Protein AF-A0AAN9AE84-F1 (afdb_monomer_lite)

Structure (mmCIF, N/CA/C/O backbone):
data_AF-A0AAN9AE84-F1
#
_entry.id   AF-A0AAN9AE84-F1
#
loop_
_atom_site.group_PDB
_atom_site.id
_atom_site.type_symbol
_atom_site.label_atom_id
_atom_site.label_alt_id
_atom_site.label_comp_id
_atom_site.label_asym_id
_atom_site.label_entity_id
_atom_site.label_seq_id
_atom_site.pdbx_PDB_ins_code
_atom_site.Cartn_x
_atom_site.Cartn_y
_atom_site.Cartn_z
_atom_site.occupancy
_atom_site.B_iso_or_equiv
_atom_site.auth_seq_id
_atom_site.auth_comp_id
_atom_site.auth_asym_id
_atom_site.auth_atom_id
_atom_site.pdbx_PDB_model_num
ATOM 1 N N . MET A 1 1 ? -13.578 0.340 23.167 1.00 60.53 1 MET A N 1
ATOM 2 C CA . MET A 1 1 ? -12.339 1.106 22.910 1.00 60.53 1 MET A CA 1
ATOM 3 C C . MET A 1 1 ? -11.258 0.588 23.834 1.00 60.53 1 MET A C 1
ATOM 5 O O . MET A 1 1 ? -10.239 0.144 23.333 1.00 60.53 1 MET A O 1
ATOM 9 N N . ASP A 1 2 ? -11.568 0.493 25.125 1.00 67.19 2 ASP A N 1
ATOM 10 C CA . ASP A 1 2 ? -10.685 0.010 26.196 1.00 67.19 2 ASP A CA 1
ATOM 11 C C . ASP A 1 2 ? -10.067 -1.371 25.907 1.00 67.19 2 ASP A C 1
ATOM 13 O O . ASP A 1 2 ? -8.897 -1.599 26.174 1.00 67.19 2 ASP A O 1
ATOM 17 N N . LEU A 1 3 ? -10.798 -2.269 25.232 1.00 70.25 3 LEU A N 1
ATOM 18 C CA . LEU A 1 3 ? -10.286 -3.600 24.873 1.00 70.25 3 LEU A CA 1
ATOM 19 C C . LEU A 1 3 ? -9.072 -3.580 23.916 1.00 70.25 3 LEU A C 1
ATOM 21 O O . LEU A 1 3 ? -8.266 -4.502 23.953 1.00 70.25 3 LEU A O 1
ATOM 25 N N . ILE A 1 4 ? -8.927 -2.558 23.057 1.00 71.69 4 ILE A N 1
ATOM 26 C CA . ILE A 1 4 ? -7.744 -2.434 22.181 1.00 71.69 4 ILE A CA 1
ATOM 27 C C . ILE A 1 4 ? -6.565 -1.805 22.921 1.00 71.69 4 ILE A C 1
ATOM 29 O O . ILE A 1 4 ? -5.419 -2.140 22.624 1.00 71.69 4 ILE A O 1
ATOM 33 N 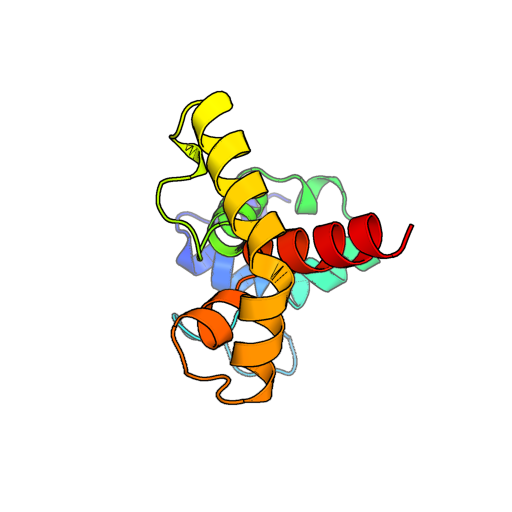N . GLU A 1 5 ? -6.820 -0.929 23.891 1.00 71.88 5 GLU A N 1
ATOM 34 C CA . GLU A 1 5 ? -5.755 -0.346 24.716 1.00 71.88 5 GLU A CA 1
ATOM 35 C C . GLU A 1 5 ? -5.044 -1.414 25.557 1.00 71.88 5 GLU A C 1
ATOM 37 O O . GLU A 1 5 ? -3.843 -1.311 25.790 1.00 71.88 5 GLU A O 1
ATOM 42 N N . GLU A 1 6 ? -5.754 -2.489 25.908 1.00 76.50 6 GLU A N 1
ATOM 43 C CA . GLU A 1 6 ? -5.193 -3.647 26.610 1.00 76.50 6 GLU A CA 1
ATOM 44 C C . GLU A 1 6 ? -4.353 -4.581 25.719 1.00 76.50 6 GLU A C 1
ATOM 46 O O . GLU A 1 6 ? -3.706 -5.494 26.234 1.00 76.50 6 GLU A O 1
ATOM 51 N N . THR A 1 7 ? -4.310 -4.369 24.395 1.00 78.94 7 THR A N 1
ATOM 52 C C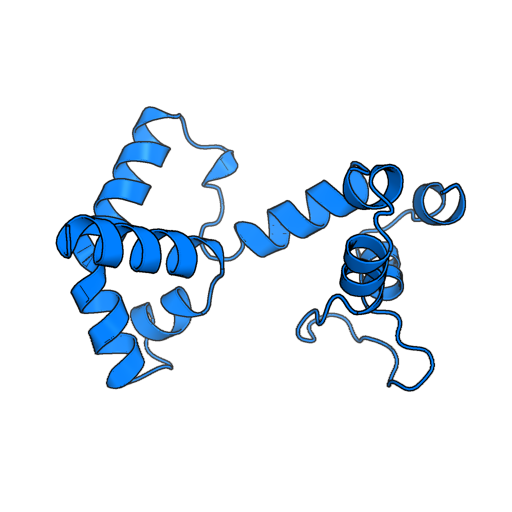A . THR A 1 7 ? -3.423 -5.158 23.522 1.00 78.94 7 THR A CA 1
ATOM 53 C C . THR A 1 7 ? -1.972 -4.730 23.732 1.00 78.94 7 THR A C 1
ATOM 55 O O . THR A 1 7 ? -1.586 -3.589 23.479 1.00 78.94 7 THR A O 1
ATOM 58 N N . ARG A 1 8 ? -1.136 -5.657 24.207 1.00 79.56 8 ARG A N 1
ATOM 59 C CA . ARG A 1 8 ? 0.277 -5.396 24.527 1.00 79.56 8 ARG A CA 1
ATOM 60 C C . ARG A 1 8 ? 1.211 -5.768 23.388 1.00 79.56 8 ARG A C 1
ATOM 62 O O . ARG A 1 8 ? 2.377 -5.372 23.394 1.00 79.56 8 ARG A O 1
ATOM 69 N N . THR A 1 9 ? 0.726 -6.534 22.412 1.00 81.12 9 THR A N 1
ATOM 70 C CA . THR A 1 9 ? 1.537 -6.999 21.285 1.00 81.12 9 THR A CA 1
ATOM 71 C C . THR A 1 9 ? 0.848 -6.795 19.938 1.00 81.12 9 THR A C 1
ATOM 73 O O . THR A 1 9 ? -0.373 -6.859 19.817 1.00 81.12 9 THR A O 1
ATOM 76 N N . SER A 1 10 ? 1.656 -6.615 18.885 1.00 77.94 10 SER A N 1
ATOM 77 C CA . SER A 1 10 ? 1.150 -6.543 17.503 1.00 77.94 10 SER A CA 1
ATOM 78 C C . SER A 1 10 ? 0.404 -7.821 17.101 1.00 77.94 10 SER A C 1
ATOM 80 O O . SER A 1 10 ? -0.529 -7.757 16.318 1.00 77.94 10 SER A O 1
ATOM 82 N N . MET A 1 11 ? 0.773 -8.970 17.679 1.00 79.06 11 MET A N 1
ATOM 83 C CA . MET A 1 11 ? 0.104 -10.250 17.435 1.00 79.06 11 MET A CA 1
ATOM 84 C C . MET A 1 11 ? -1.318 -10.278 18.005 1.00 79.06 11 MET A C 1
ATOM 86 O O . MET A 1 11 ? -2.240 -10.692 17.311 1.00 79.06 11 MET A O 1
ATOM 90 N N . GLU A 1 12 ? -1.514 -9.832 19.247 1.00 82.00 12 GLU A N 1
ATOM 91 C CA . GLU A 1 12 ? -2.855 -9.734 19.844 1.00 82.00 12 GLU A CA 1
ATOM 92 C C . GLU A 1 12 ? -3.743 -8.801 19.024 1.00 82.00 12 GLU A C 1
ATOM 94 O O . GLU A 1 12 ? -4.892 -9.125 18.730 1.00 82.00 12 GLU A O 1
ATOM 99 N N . LEU A 1 13 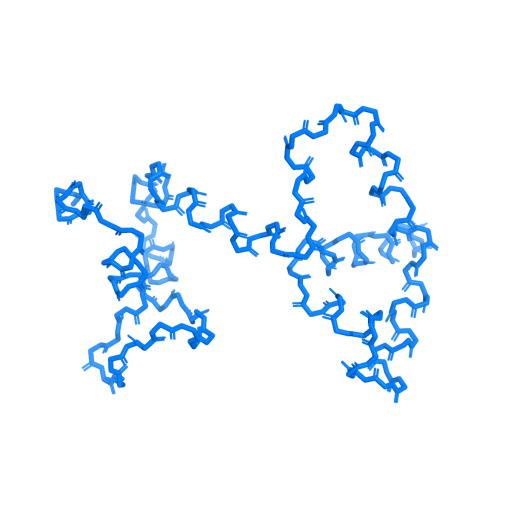? -3.181 -7.672 18.589 1.00 83.88 13 LEU A N 1
ATOM 100 C CA . LEU A 1 13 ? -3.882 -6.722 17.741 1.00 83.88 13 LEU A CA 1
ATOM 101 C C . LEU A 1 13 ? -4.270 -7.331 16.385 1.00 83.88 13 LEU A C 1
ATOM 103 O O . LEU A 1 13 ? -5.395 -7.140 15.930 1.00 83.88 13 LEU A O 1
ATOM 107 N N . GLU A 1 14 ? -3.370 -8.077 15.743 1.00 82.38 14 GLU A N 1
ATOM 108 C CA . GLU A 1 14 ? -3.652 -8.793 14.494 1.00 82.38 14 GLU A CA 1
ATOM 109 C C . GLU A 1 14 ? -4.785 -9.809 14.663 1.00 82.38 14 GLU A C 1
ATOM 111 O O . GLU A 1 14 ? -5.674 -9.873 13.815 1.00 82.38 14 GLU A O 1
ATOM 116 N N . ILE A 1 15 ? -4.793 -10.568 15.760 1.00 80.31 15 ILE A N 1
ATOM 117 C CA . ILE A 1 15 ? -5.849 -11.544 16.055 1.00 80.31 15 ILE A CA 1
ATOM 118 C C . ILE A 1 15 ? -7.191 -10.835 16.251 1.00 80.31 15 ILE A C 1
ATOM 120 O O . ILE A 1 15 ? -8.178 -11.220 15.629 1.00 80.31 15 ILE A O 1
ATOM 124 N N . VAL A 1 16 ? -7.225 -9.769 17.058 1.00 83.50 16 VAL A N 1
ATOM 125 C CA . VAL A 1 16 ? -8.447 -8.989 17.304 1.00 83.50 16 VAL A CA 1
ATOM 126 C C . VAL A 1 16 ? -8.995 -8.415 15.998 1.00 83.50 16 VAL A C 1
ATOM 128 O O . VAL A 1 16 ? -10.182 -8.541 15.718 1.00 83.50 16 VAL A O 1
ATOM 131 N N . LEU A 1 17 ? -8.146 -7.824 15.154 1.00 81.44 17 LEU A N 1
ATOM 132 C CA . LEU A 1 17 ? -8.585 -7.187 13.907 1.00 81.44 17 LEU A CA 1
ATOM 133 C C . LEU A 1 17 ? -9.022 -8.179 12.819 1.00 81.44 17 LEU A C 1
ATOM 135 O O . LEU A 1 17 ? -9.768 -7.793 11.913 1.00 81.44 17 LEU A O 1
ATOM 139 N N . ASN A 1 18 ? -8.576 -9.433 12.899 1.00 81.88 18 ASN A N 1
ATOM 140 C CA . ASN A 1 18 ? -8.980 -10.516 12.002 1.00 81.88 18 ASN A CA 1
ATOM 141 C C . ASN A 1 18 ? -10.051 -11.437 12.607 1.00 81.88 18 ASN A C 1
ATOM 143 O O . ASN A 1 18 ? -10.378 -12.444 11.988 1.00 81.88 18 ASN A O 1
ATOM 147 N N . TYR A 1 19 ? -10.600 -11.111 13.780 1.00 79.62 19 TYR A N 1
ATOM 148 C CA . TYR A 1 19 ? -11.602 -11.946 14.435 1.00 79.62 19 TYR A CA 1
ATOM 149 C C . TYR A 1 19 ? -12.868 -12.088 13.577 1.00 79.62 19 TYR A C 1
ATOM 151 O O . TYR A 1 19 ? -13.474 -11.088 13.185 1.00 79.62 19 TYR A O 1
ATOM 159 N N . ASP A 1 20 ? -13.263 -13.336 13.321 1.00 76.81 20 ASP A N 1
ATOM 160 C CA . ASP A 1 20 ? -14.517 -13.723 12.676 1.00 76.81 20 ASP A CA 1
ATOM 161 C C . ASP A 1 20 ? -15.225 -14.757 13.573 1.00 76.81 20 ASP A C 1
ATOM 163 O O . ASP A 1 20 ? -14.650 -15.817 13.834 1.00 76.81 20 ASP A O 1
ATOM 167 N N . PRO A 1 21 ? -16.451 -14.490 14.062 1.00 72.69 21 PRO A N 1
ATOM 168 C CA . PRO A 1 21 ? -17.186 -15.421 14.919 1.00 72.69 21 PRO A CA 1
ATOM 169 C C . PRO A 1 21 ? -17.566 -16.747 14.237 1.00 72.69 21 PRO A C 1
ATOM 171 O O . PRO A 1 21 ? -17.939 -17.684 14.940 1.00 72.69 21 PRO A O 1
ATOM 174 N N . GLN A 1 22 ? -17.503 -16.842 12.902 1.00 74.62 22 GLN A N 1
ATOM 175 C CA . GLN A 1 22 ? -17.775 -18.074 12.144 1.00 74.62 22 GLN A CA 1
ATOM 176 C C . GLN A 1 22 ? -16.528 -18.658 11.455 1.00 74.62 22 GLN A C 1
ATOM 178 O O . GLN A 1 22 ? -16.634 -19.677 10.771 1.00 74.62 22 GLN A O 1
ATOM 183 N N . GLY A 1 23 ? -15.364 -18.022 11.616 1.00 69.06 23 GLY A N 1
ATOM 184 C CA . GLY A 1 23 ? -14.120 -18.387 10.941 1.00 69.06 23 GLY A CA 1
ATOM 185 C C . GLY A 1 23 ? -13.130 -19.156 11.820 1.00 69.06 23 GLY A C 1
ATOM 186 O O . GLY A 1 23 ? -13.272 -19.251 13.038 1.00 69.06 23 GLY A O 1
ATOM 187 N N . GLU A 1 24 ? -12.086 -19.691 11.184 1.00 70.56 24 GLU A N 1
ATOM 188 C CA . GLU A 1 24 ? -10.926 -20.245 11.890 1.00 70.56 24 GLU A CA 1
ATOM 189 C C . GLU A 1 24 ? -10.116 -19.120 12.572 1.00 70.56 24 GLU A C 1
ATOM 191 O O . GLU A 1 24 ? -9.992 -18.026 12.010 1.00 70.56 24 GLU A O 1
ATOM 196 N N . PRO A 1 25 ? -9.514 -19.365 13.753 1.00 66.25 25 PRO A N 1
ATOM 197 C CA . PRO A 1 25 ? -8.655 -18.387 14.412 1.00 66.25 25 PRO A CA 1
ATOM 198 C C . PRO A 1 25 ? -7.471 -17.994 13.520 1.00 66.25 25 PRO A C 1
ATOM 200 O O . PRO A 1 25 ? -6.724 -18.860 13.062 1.00 66.25 25 PRO A O 1
ATOM 203 N N . HIS A 1 26 ? -7.267 -16.688 13.325 1.00 67.50 26 HIS A N 1
ATOM 204 C CA . HIS A 1 26 ? -6.178 -16.168 12.498 1.00 67.50 26 HIS A CA 1
ATOM 205 C C . HIS A 1 26 ? -4.807 -16.635 13.008 1.00 67.50 26 HIS A C 1
ATOM 207 O O . HIS A 1 26 ? -4.455 -16.409 14.171 1.00 67.50 26 HIS A O 1
ATOM 213 N N . LYS A 1 27 ? -4.009 -17.254 12.131 1.00 67.75 27 LYS A N 1
ATOM 214 C CA . LYS A 1 27 ? -2.642 -17.686 12.453 1.00 67.75 27 LYS A CA 1
ATOM 215 C C . LYS A 1 27 ? -1.622 -16.676 11.945 1.00 67.75 27 LYS A C 1
ATOM 217 O O . LYS A 1 27 ? -1.721 -16.151 10.839 1.00 67.75 27 LYS A O 1
ATOM 222 N N . LYS A 1 28 ? -0.577 -16.446 12.745 1.00 57.50 28 LYS A N 1
ATOM 223 C CA . LYS A 1 28 ? 0.530 -15.545 12.396 1.00 57.50 28 LYS A CA 1
ATOM 224 C C . LYS A 1 28 ? 1.121 -15.917 11.027 1.00 57.50 28 LYS A C 1
ATOM 226 O O . LYS A 1 28 ? 1.665 -17.008 10.871 1.00 57.50 28 LYS A O 1
ATOM 231 N N . GLY A 1 29 ? 1.070 -14.987 10.074 1.00 60.88 29 GLY A N 1
ATOM 232 C CA . GLY A 1 29 ? 1.589 -15.170 8.711 1.00 60.88 29 GLY A CA 1
ATOM 233 C C . GLY A 1 29 ? 0.529 -15.508 7.659 1.00 60.88 29 GLY A C 1
ATOM 234 O O . GLY A 1 29 ? 0.861 -15.552 6.475 1.00 60.88 29 GLY A O 1
ATOM 235 N N . GLU A 1 30 ? -0.730 -15.704 8.057 1.00 64.69 30 GLU A N 1
ATOM 236 C CA . GLU A 1 30 ? -1.849 -15.743 7.117 1.00 64.69 30 GLU A CA 1
ATOM 237 C C . GLU A 1 30 ? -2.159 -14.352 6.555 1.00 64.69 30 GLU A C 1
ATOM 239 O O . GLU A 1 30 ? -1.801 -13.313 7.115 1.00 64.69 30 GLU A O 1
ATOM 244 N N . ILE A 1 31 ? -2.843 -14.336 5.414 1.00 63.81 31 ILE A N 1
ATOM 245 C CA . ILE A 1 31 ? -3.311 -13.101 4.791 1.00 63.81 31 ILE A CA 1
ATOM 246 C C . ILE A 1 31 ? -4.290 -12.422 5.757 1.00 63.81 31 ILE A C 1
ATOM 248 O O . ILE A 1 31 ? -5.269 -13.027 6.187 1.00 63.81 31 ILE A O 1
ATOM 252 N N . MET A 1 32 ? -4.035 -11.157 6.098 1.00 69.94 32 MET A N 1
ATOM 253 C CA . MET A 1 32 ? -4.951 -10.381 6.934 1.00 69.94 32 MET A CA 1
ATOM 254 C C . MET A 1 32 ? -6.205 -10.026 6.132 1.00 69.94 32 MET A C 1
ATOM 256 O O . MET A 1 32 ? -6.152 -9.231 5.191 1.00 69.94 32 MET A O 1
ATOM 260 N N . HIS A 1 33 ? -7.336 -10.622 6.503 1.00 70.69 33 HIS A N 1
ATOM 261 C CA . HIS A 1 33 ? -8.640 -10.349 5.900 1.00 70.69 33 HIS A CA 1
ATOM 262 C C . HIS A 1 33 ? -9.344 -9.143 6.540 1.00 70.69 33 HIS A C 1
ATOM 264 O O . HIS A 1 33 ? -10.287 -8.611 5.950 1.00 70.69 33 HIS A O 1
ATOM 270 N N . PHE A 1 34 ? -8.856 -8.677 7.699 1.00 79.88 34 PHE A N 1
ATOM 271 C CA . PHE A 1 34 ? -9.316 -7.475 8.399 1.00 79.88 34 PHE A CA 1
ATOM 272 C C . PHE A 1 34 ? -10.838 -7.448 8.623 1.00 79.88 34 PHE A C 1
ATOM 274 O O . PHE A 1 34 ? -11.461 -6.395 8.480 1.00 79.88 34 PHE A O 1
ATOM 281 N N . ALA A 1 35 ? -11.447 -8.598 8.934 1.00 80.69 35 ALA A N 1
ATOM 282 C CA . ALA A 1 35 ? -12.901 -8.754 9.031 1.00 80.69 35 ALA A CA 1
ATOM 283 C C . ALA A 1 35 ? -13.526 -7.759 10.025 1.00 80.69 35 ALA A C 1
ATOM 285 O O . ALA A 1 35 ? -14.369 -6.947 9.632 1.00 80.69 35 ALA A O 1
ATOM 286 N N . LEU A 1 36 ? -13.023 -7.731 11.264 1.00 82.31 36 LEU A N 1
ATOM 287 C CA . LEU A 1 36 ? -13.492 -6.807 12.298 1.00 82.31 36 LEU A CA 1
ATOM 288 C C . LEU A 1 36 ? -13.219 -5.343 11.926 1.00 82.31 36 LEU A C 1
ATOM 290 O O . LEU A 1 36 ? -14.066 -4.473 12.119 1.00 82.31 36 LEU A O 1
ATOM 294 N N . LEU A 1 37 ? -12.047 -5.044 11.358 1.00 84.94 37 LEU A N 1
ATOM 295 C CA . LEU A 1 37 ? -11.723 -3.680 10.926 1.00 84.94 37 LEU A CA 1
ATOM 296 C C . LEU A 1 37 ? -12.673 -3.199 9.817 1.00 84.94 37 LEU A C 1
ATOM 298 O O . LEU A 1 37 ? -13.108 -2.048 9.836 1.00 84.94 37 LEU A O 1
ATOM 302 N N . LYS A 1 38 ? -13.027 -4.070 8.869 1.00 86.81 38 LYS A N 1
ATOM 303 C CA . LYS A 1 38 ? -13.981 -3.769 7.796 1.00 86.81 38 LYS A CA 1
ATOM 304 C C . LYS A 1 38 ? -15.381 -3.526 8.354 1.00 86.81 38 LYS A C 1
ATOM 306 O O . LYS A 1 38 ? -16.044 -2.579 7.935 1.00 86.81 38 LYS A O 1
ATOM 311 N N . GLU A 1 39 ? -15.810 -4.327 9.323 1.00 87.62 39 GLU A N 1
ATOM 312 C CA . GLU A 1 39 ? -17.076 -4.124 10.027 1.00 87.62 39 GLU A CA 1
ATOM 313 C C . GLU A 1 39 ? -17.095 -2.802 10.808 1.00 87.62 39 GLU A C 1
ATOM 315 O O . GLU A 1 39 ? -18.068 -2.049 10.728 1.00 87.62 39 GLU A O 1
ATOM 320 N N . ALA A 1 40 ? -16.000 -2.460 11.491 1.00 87.06 40 ALA A N 1
ATOM 321 C CA . ALA A 1 40 ? -15.857 -1.196 12.207 1.00 87.06 40 ALA A CA 1
ATOM 322 C C . ALA A 1 40 ? -15.920 0.019 11.263 1.00 87.06 40 ALA A C 1
ATOM 324 O O . ALA A 1 40 ? -16.535 1.034 11.604 1.00 87.06 40 ALA A O 1
ATOM 325 N N . VAL A 1 41 ? -15.337 -0.082 10.061 1.00 89.25 41 VAL A N 1
ATOM 326 C CA . VAL A 1 41 ? -15.455 0.944 9.010 1.00 89.25 41 VAL A CA 1
ATOM 327 C C . VAL A 1 41 ? -16.899 1.058 8.517 1.00 89.25 41 VAL A C 1
ATOM 329 O O . VAL A 1 41 ? -17.439 2.164 8.494 1.00 89.25 41 VAL A O 1
ATOM 332 N N . ASN A 1 42 ? -17.549 -0.064 8.192 1.00 91.44 42 ASN A N 1
ATOM 333 C CA . ASN A 1 42 ? -18.947 -0.088 7.743 1.00 91.44 42 ASN A CA 1
ATOM 334 C C . ASN A 1 42 ? -19.901 0.493 8.800 1.00 91.44 42 ASN A C 1
ATOM 336 O O . ASN A 1 42 ? -20.842 1.214 8.474 1.00 91.44 42 ASN A O 1
ATOM 340 N N . SER A 1 43 ? -19.609 0.241 10.074 1.00 91.44 43 SER A N 1
ATOM 341 C CA . SER A 1 43 ? -20.362 0.746 11.225 1.00 91.44 43 SER A CA 1
ATOM 342 C C . SER A 1 43 ? -19.960 2.168 11.643 1.00 91.44 43 SER A C 1
ATOM 344 O O . SER A 1 43 ? -20.386 2.644 12.692 1.00 91.44 43 SER A O 1
ATOM 346 N N . ASN A 1 44 ? -19.136 2.868 10.851 1.00 90.00 44 ASN A N 1
ATOM 347 C CA . ASN A 1 44 ? -18.683 4.238 11.111 1.00 90.00 44 ASN A CA 1
ATOM 348 C C . ASN A 1 44 ? -18.006 4.445 12.485 1.00 90.00 44 ASN A C 1
ATOM 350 O O . ASN A 1 44 ? -18.069 5.534 13.067 1.00 90.00 44 ASN A O 1
ATOM 354 N N . GLN A 1 45 ? -17.294 3.443 13.007 1.00 89.56 45 GLN A N 1
ATOM 355 C CA . GLN A 1 45 ? -16.565 3.541 14.276 1.00 89.56 45 GLN A CA 1
ATOM 356 C C . GLN A 1 45 ? -15.249 4.328 14.123 1.00 89.56 45 GLN A C 1
ATOM 358 O O . GLN A 1 45 ? -14.147 3.805 14.276 1.00 89.56 45 GLN A O 1
ATOM 363 N N . LYS A 1 46 ? -15.345 5.633 13.842 1.00 90.12 46 LYS A N 1
ATOM 364 C CA . LYS A 1 46 ? -14.197 6.499 13.500 1.00 90.12 46 LYS A CA 1
ATOM 365 C C . LYS A 1 46 ? -13.089 6.506 14.556 1.00 90.12 46 LYS A C 1
ATOM 367 O O . LYS A 1 46 ? -11.916 6.462 14.206 1.00 90.12 46 LYS A O 1
ATOM 372 N N . LYS A 1 47 ? -13.455 6.526 15.843 1.00 87.31 47 LYS A N 1
ATOM 373 C CA . LYS A 1 47 ? -12.500 6.508 16.967 1.00 87.31 47 LYS A CA 1
ATOM 374 C C . LYS A 1 47 ? -11.668 5.217 17.011 1.00 87.31 47 LYS A C 1
ATOM 376 O O . LYS A 1 47 ? -10.497 5.269 17.357 1.00 87.31 47 LYS A O 1
ATOM 381 N N . PHE A 1 48 ? -12.266 4.088 16.628 1.00 87.62 48 PHE A N 1
ATOM 382 C CA . PHE A 1 48 ? -11.613 2.780 16.602 1.00 87.62 48 PHE A CA 1
ATOM 383 C C . PHE A 1 48 ? -10.636 2.716 15.434 1.00 87.62 48 PHE A C 1
ATOM 385 O O . PHE A 1 48 ? -9.464 2.402 15.609 1.00 87.62 48 PHE A O 1
ATOM 392 N N . VAL A 1 49 ? -11.109 3.096 14.243 1.00 87.31 49 VAL A N 1
ATOM 393 C CA . VAL A 1 49 ? -10.297 3.077 13.022 1.00 87.31 49 VAL A CA 1
ATOM 394 C C . VAL A 1 49 ? -9.102 4.023 13.151 1.00 87.31 49 VAL A C 1
ATOM 396 O O . VAL A 1 49 ? -8.004 3.670 12.738 1.00 87.31 49 VAL A O 1
ATOM 399 N N . ALA A 1 50 ? -9.283 5.196 13.763 1.00 87.94 50 ALA A N 1
ATOM 400 C CA . ALA A 1 50 ? -8.227 6.190 13.962 1.00 87.94 50 ALA A CA 1
ATOM 401 C C . ALA A 1 50 ? -7.258 5.875 15.121 1.00 87.94 50 ALA A C 1
ATOM 403 O O . ALA A 1 50 ? -6.340 6.657 15.367 1.00 87.94 50 ALA A O 1
ATOM 404 N N . HIS A 1 51 ? -7.439 4.765 15.840 1.00 89.44 51 HIS A N 1
ATOM 405 C CA . HIS A 1 51 ? -6.583 4.420 16.970 1.00 89.44 51 HIS A CA 1
ATOM 406 C C . HIS A 1 51 ? -5.130 4.151 16.529 1.00 89.44 51 HIS A C 1
ATOM 408 O O . HIS A 1 51 ? -4.887 3.526 15.495 1.00 89.44 51 HIS A O 1
ATOM 414 N N . ALA A 1 52 ? -4.151 4.605 17.322 1.00 87.69 52 ALA A N 1
ATOM 415 C CA . ALA A 1 52 ? -2.734 4.608 16.944 1.00 87.69 52 ALA A CA 1
ATOM 416 C C . ALA A 1 52 ? -2.190 3.207 16.618 1.00 87.69 52 ALA A C 1
ATOM 418 O O . ALA A 1 52 ? -1.534 3.036 15.591 1.00 87.69 52 ALA A O 1
ATOM 419 N N . ASN A 1 53 ? -2.523 2.200 17.432 1.00 86.88 53 ASN A N 1
ATOM 420 C CA . ASN A 1 53 ? -2.084 0.819 17.210 1.00 86.88 53 ASN A CA 1
ATOM 421 C C . ASN A 1 53 ? -2.650 0.253 15.894 1.00 86.88 53 ASN A C 1
ATOM 423 O O . ASN A 1 53 ? -1.920 -0.341 15.099 1.00 86.88 53 ASN A O 1
ATOM 427 N N . VAL A 1 54 ? -3.931 0.522 15.608 1.00 88.06 54 VAL A N 1
ATOM 428 C CA . VAL A 1 54 ? -4.600 0.112 14.360 1.00 88.06 54 VAL A CA 1
ATOM 429 C C . VAL A 1 54 ? -3.948 0.786 13.152 1.00 88.06 54 VAL A C 1
ATOM 431 O O . VAL A 1 54 ? -3.623 0.127 12.167 1.00 88.06 54 VAL A O 1
ATOM 434 N N . GLN A 1 55 ? -3.695 2.093 13.236 1.00 90.44 55 GLN A N 1
ATOM 435 C CA . GLN A 1 55 ? -3.040 2.856 12.172 1.00 90.44 55 GLN A CA 1
ATOM 436 C C . GLN A 1 55 ? -1.578 2.441 11.958 1.00 90.44 55 GLN A C 1
ATOM 438 O O . GLN A 1 55 ? -1.097 2.435 10.823 1.00 90.44 55 GLN A O 1
ATOM 443 N N . GLN A 1 56 ? -0.863 2.052 13.015 1.00 89.12 56 GLN A N 1
ATOM 444 C CA . GLN A 1 56 ? 0.492 1.516 12.908 1.00 89.12 56 GLN A CA 1
ATOM 445 C C . GLN A 1 56 ? 0.508 0.166 12.181 1.00 89.12 56 GLN A C 1
ATOM 447 O O . GLN A 1 56 ? 1.350 -0.034 11.297 1.00 89.12 56 GLN A O 1
ATOM 452 N N . LEU A 1 57 ? -0.426 -0.735 12.505 1.00 87.81 57 LEU A N 1
ATOM 453 C CA . LEU A 1 57 ? -0.565 -2.005 11.793 1.00 87.81 57 LEU A CA 1
ATOM 454 C C . LEU A 1 57 ? -0.930 -1.768 10.325 1.00 87.81 57 LEU A C 1
ATOM 456 O O . LEU A 1 57 ? -0.250 -2.270 9.431 1.00 87.81 57 LEU A O 1
ATOM 460 N N . LEU A 1 58 ? -1.943 -0.935 10.067 1.00 89.25 58 LEU A N 1
ATOM 461 C CA . LEU A 1 58 ? -2.378 -0.610 8.711 1.00 89.25 58 LEU A CA 1
ATOM 462 C C . LEU A 1 58 ? -1.247 0.027 7.900 1.00 89.25 58 LEU A C 1
ATOM 464 O O . LEU A 1 58 ? -1.037 -0.334 6.748 1.00 89.25 58 LEU A O 1
ATOM 468 N N . GLY A 1 59 ? -0.467 0.919 8.512 1.00 89.81 59 GLY A N 1
ATOM 469 C CA . GLY A 1 59 ? 0.725 1.494 7.901 1.00 89.81 59 GLY A CA 1
ATOM 470 C C . GLY A 1 59 ? 1.773 0.435 7.555 1.00 89.81 59 GLY A C 1
ATOM 471 O O . GLY A 1 59 ? 2.339 0.476 6.468 1.00 89.81 59 GLY A O 1
ATOM 472 N N . THR A 1 60 ? 2.019 -0.529 8.441 1.00 87.62 60 THR A N 1
ATOM 473 C CA . THR A 1 60 ? 2.950 -1.638 8.170 1.00 87.62 60 THR A CA 1
ATOM 474 C C . THR A 1 60 ? 2.503 -2.442 6.952 1.00 87.62 60 THR A C 1
ATOM 476 O O . THR A 1 60 ? 3.290 -2.644 6.033 1.00 87.62 60 THR A O 1
ATOM 479 N N . VAL A 1 61 ? 1.222 -2.809 6.892 1.00 88.06 61 VAL A N 1
ATOM 480 C CA . VAL A 1 61 ? 0.656 -3.572 5.770 1.00 88.06 61 VAL A CA 1
ATOM 481 C C . VAL A 1 61 ? 0.628 -2.752 4.480 1.00 88.06 61 VAL A C 1
ATOM 483 O O . VAL A 1 61 ? 0.916 -3.267 3.400 1.00 88.06 61 VAL A O 1
ATOM 486 N N . TRP A 1 62 ? 0.356 -1.452 4.580 1.00 91.31 62 TRP A N 1
ATOM 487 C CA . TRP A 1 62 ? 0.355 -0.537 3.443 1.00 91.31 62 TRP A CA 1
ATOM 488 C C . TRP A 1 62 ? 1.740 -0.419 2.788 1.00 91.31 62 TRP A C 1
ATOM 490 O O . TRP A 1 62 ? 1.853 -0.465 1.562 1.00 91.31 62 TRP A O 1
ATOM 500 N N . TYR A 1 63 ? 2.804 -0.321 3.593 1.00 92.06 63 TYR A N 1
ATOM 501 C CA . TYR A 1 63 ? 4.183 -0.134 3.120 1.00 92.06 63 TYR A CA 1
ATOM 502 C C . TYR A 1 63 ? 5.008 -1.429 3.013 1.00 92.06 63 TYR A C 1
ATOM 504 O O . TYR A 1 63 ? 6.207 -1.353 2.750 1.00 92.06 63 TYR A O 1
ATOM 512 N N . ASP A 1 64 ? 4.394 -2.605 3.153 1.00 88.31 64 ASP A N 1
ATOM 513 C CA . ASP A 1 64 ? 5.064 -3.918 3.123 1.00 88.31 64 ASP A CA 1
ATOM 514 C C . ASP A 1 64 ? 5.928 -4.148 1.860 1.00 88.31 64 ASP A C 1
ATOM 516 O O . ASP A 1 64 ? 6.991 -4.759 1.908 1.00 88.31 64 ASP A O 1
ATOM 520 N N . GLY A 1 65 ? 5.531 -3.583 0.715 1.00 84.38 65 GLY A N 1
ATOM 521 C CA . GLY A 1 65 ? 6.299 -3.659 -0.537 1.00 84.38 65 GLY A CA 1
ATOM 522 C C . GLY A 1 65 ? 7.502 -2.713 -0.639 1.00 84.38 65 GLY A C 1
ATOM 523 O O . GLY A 1 65 ? 8.197 -2.735 -1.651 1.00 84.38 65 GLY A O 1
ATOM 524 N N . MET A 1 66 ? 7.734 -1.850 0.353 1.00 88.94 66 MET A N 1
ATOM 525 C CA . MET A 1 66 ? 8.754 -0.799 0.298 1.00 88.94 66 MET A CA 1
ATOM 526 C C . MET A 1 66 ? 9.385 -0.535 1.677 1.00 88.94 66 MET A C 1
ATOM 528 O O . MET A 1 66 ? 9.144 0.508 2.308 1.00 88.94 66 MET A O 1
ATOM 532 N N . PRO A 1 67 ? 10.231 -1.458 2.162 1.00 84.06 67 PRO A N 1
ATOM 533 C CA . PRO A 1 67 ? 10.879 -1.313 3.456 1.00 84.06 67 PRO A CA 1
ATOM 534 C C . PRO A 1 67 ? 11.706 -0.022 3.515 1.00 84.06 67 PRO A C 1
ATOM 536 O O . PRO A 1 67 ? 12.467 0.317 2.609 1.00 84.06 67 PRO A O 1
ATOM 539 N N . GLY A 1 68 ? 11.532 0.735 4.598 1.00 85.25 68 GLY A N 1
ATOM 540 C CA . GLY A 1 68 ? 12.256 1.985 4.828 1.00 85.25 68 GLY A CA 1
ATOM 541 C C . GLY A 1 68 ? 11.729 3.203 4.063 1.00 85.25 68 GLY A C 1
ATOM 542 O O . GLY A 1 68 ? 12.216 4.299 4.324 1.00 85.25 68 GLY A O 1
ATOM 543 N N . PHE A 1 69 ? 10.712 3.078 3.201 1.00 90.25 69 PHE A N 1
ATOM 544 C CA . PHE A 1 69 ? 10.156 4.220 2.459 1.00 90.25 69 PHE A CA 1
ATOM 545 C C . PHE A 1 69 ? 9.701 5.363 3.373 1.00 90.25 69 PHE A C 1
ATOM 547 O O . PHE A 1 69 ? 10.051 6.517 3.134 1.00 90.25 69 PHE A O 1
ATOM 554 N N . LYS A 1 70 ? 9.016 5.046 4.482 1.00 88.44 70 LYS A N 1
ATOM 555 C CA . LYS A 1 70 ? 8.586 6.044 5.480 1.00 88.44 70 LYS A CA 1
ATOM 556 C C . LYS A 1 70 ? 9.740 6.823 6.124 1.00 88.44 70 LYS A C 1
ATOM 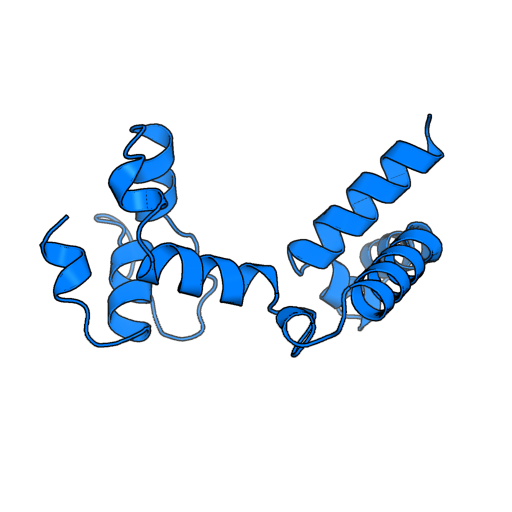558 O O . LYS A 1 70 ? 9.500 7.895 6.658 1.00 88.44 70 LYS A O 1
ATOM 563 N N . ARG A 1 71 ? 10.962 6.276 6.126 1.00 91.88 71 ARG A N 1
ATOM 564 C CA . ARG A 1 71 ? 12.147 6.901 6.739 1.00 91.88 71 ARG A CA 1
ATOM 565 C C . ARG A 1 71 ? 12.929 7.780 5.758 1.00 91.88 71 ARG A C 1
ATOM 567 O O . ARG A 1 71 ? 13.831 8.492 6.182 1.00 91.88 71 ARG A O 1
ATOM 574 N N . ARG A 1 72 ? 12.626 7.701 4.458 1.00 92.56 72 ARG A N 1
ATOM 575 C CA . ARG A 1 72 ? 13.290 8.499 3.420 1.00 92.56 72 ARG A CA 1
ATOM 576 C C . ARG A 1 72 ? 12.793 9.941 3.444 1.00 92.56 72 ARG A C 1
ATOM 578 O O . ARG A 1 72 ? 11.662 10.206 3.843 1.00 92.56 72 ARG A O 1
ATOM 585 N N . GLY A 1 73 ? 13.631 10.861 2.971 1.00 96.19 73 GLY A N 1
ATOM 586 C CA . GLY A 1 73 ? 13.238 12.259 2.798 1.00 96.19 73 GLY A CA 1
ATOM 587 C C . GLY A 1 73 ? 12.161 12.431 1.715 1.00 96.19 73 GLY A C 1
ATOM 588 O O . GLY A 1 73 ? 12.064 11.595 0.811 1.00 96.19 73 GLY A O 1
ATOM 589 N N . PRO A 1 74 ? 11.390 13.531 1.742 1.00 95.56 74 PRO A N 1
ATOM 590 C CA . PRO A 1 74 ? 10.248 13.740 0.845 1.00 95.56 74 PRO A CA 1
ATOM 591 C C . PRO A 1 74 ? 10.636 13.733 -0.640 1.00 95.56 74 PRO A C 1
ATOM 593 O O . PRO A 1 74 ? 9.927 13.161 -1.463 1.00 95.56 74 PRO A O 1
ATOM 596 N N . VAL A 1 75 ? 11.802 14.288 -0.992 1.00 97.38 75 VAL A N 1
ATOM 597 C CA . VAL A 1 75 ? 12.312 14.271 -2.375 1.00 97.38 75 VAL A CA 1
ATOM 598 C C . VAL A 1 75 ? 12.595 12.841 -2.845 1.00 97.38 75 VAL A C 1
ATOM 600 O O . VAL A 1 75 ? 12.226 12.465 -3.952 1.00 97.38 75 VAL A O 1
ATOM 603 N N . GLN A 1 76 ? 13.205 12.012 -1.995 1.00 96.06 76 GLN A N 1
ATOM 604 C CA . GLN A 1 76 ? 13.486 10.613 -2.329 1.00 96.06 76 GLN A CA 1
ATOM 605 C C . GLN A 1 76 ? 12.199 9.791 -2.449 1.00 96.06 76 GLN A C 1
ATOM 607 O O . GLN A 1 76 ? 12.104 8.932 -3.321 1.00 96.06 76 GLN A O 1
ATOM 612 N N . GLN A 1 77 ? 11.209 10.056 -1.593 1.00 96.62 77 GLN A N 1
ATOM 613 C CA . GLN A 1 77 ? 9.892 9.430 -1.691 1.00 96.62 77 GLN A CA 1
ATOM 614 C C . GLN A 1 77 ? 9.215 9.785 -3.015 1.00 96.62 77 GLN A C 1
ATOM 616 O O . GLN A 1 77 ? 8.741 8.889 -3.710 1.00 96.62 77 GLN A O 1
ATOM 621 N N . LEU A 1 78 ? 9.228 11.066 -3.393 1.00 96.94 78 LEU A N 1
ATOM 622 C CA . LEU A 1 78 ? 8.665 11.531 -4.657 1.00 96.94 78 LEU A CA 1
ATOM 623 C C . LEU A 1 78 ? 9.343 10.860 -5.857 1.00 96.94 78 LEU A C 1
ATOM 625 O O . LEU A 1 78 ? 8.653 10.355 -6.737 1.00 96.94 78 LEU A O 1
ATOM 629 N N . LEU A 1 79 ? 10.677 10.805 -5.876 1.00 97.06 79 LEU A N 1
ATOM 630 C CA . LEU A 1 79 ? 11.428 10.160 -6.956 1.00 97.06 79 LEU A CA 1
ATOM 631 C C . LEU A 1 79 ? 11.075 8.674 -7.105 1.00 97.06 79 LEU A C 1
ATOM 633 O O . LEU A 1 79 ? 10.880 8.207 -8.225 1.00 97.06 79 LEU A O 1
ATOM 637 N N . GLU A 1 80 ? 10.950 7.933 -6.001 1.00 95.50 80 GLU A N 1
ATOM 638 C CA . GLU A 1 80 ? 10.535 6.523 -6.046 1.00 95.50 80 GLU A CA 1
ATOM 639 C C . GLU A 1 80 ? 9.099 6.363 -6.557 1.00 95.50 80 GLU A C 1
ATOM 641 O O . GLU A 1 80 ? 8.838 5.499 -7.394 1.00 95.50 80 GLU A O 1
ATOM 646 N N . VAL A 1 81 ? 8.170 7.216 -6.112 1.00 96.62 81 VAL A N 1
ATOM 647 C CA . VAL A 1 81 ? 6.777 7.196 -6.585 1.00 96.62 81 VAL A CA 1
ATOM 648 C C . VAL A 1 81 ? 6.710 7.476 -8.086 1.00 96.62 81 VAL A C 1
ATOM 650 O O . VAL A 1 81 ? 6.056 6.731 -8.812 1.00 96.62 81 VAL A O 1
ATOM 653 N N . VAL A 1 82 ? 7.428 8.496 -8.568 1.00 97.31 82 VAL A N 1
ATOM 654 C CA . VAL A 1 82 ? 7.508 8.830 -10.000 1.00 97.31 82 VAL A CA 1
ATOM 655 C C . VAL A 1 82 ? 8.119 7.679 -10.793 1.00 97.31 82 VAL A C 1
ATOM 657 O O . VAL A 1 82 ? 7.596 7.319 -11.843 1.00 97.31 82 VAL A O 1
ATOM 660 N N . LYS A 1 83 ? 9.185 7.053 -10.286 1.00 96.44 83 LYS A N 1
ATOM 661 C CA . LYS A 1 83 ? 9.821 5.896 -10.925 1.00 96.44 83 LYS A CA 1
ATOM 662 C C . LYS A 1 83 ? 8.859 4.712 -11.046 1.00 96.44 83 LYS A C 1
ATOM 664 O O . LYS A 1 83 ? 8.750 4.129 -12.121 1.00 96.44 83 LYS A O 1
ATOM 669 N N . ILE A 1 84 ? 8.159 4.349 -9.968 1.00 96.44 84 ILE A N 1
ATOM 670 C CA . ILE A 1 84 ? 7.156 3.270 -9.982 1.00 96.44 84 ILE A CA 1
ATOM 671 C C . ILE A 1 84 ? 6.033 3.612 -10.964 1.00 96.44 84 ILE A C 1
ATOM 673 O O . ILE A 1 84 ? 5.665 2.770 -11.780 1.00 96.44 84 ILE A O 1
ATOM 677 N N . GLY A 1 85 ? 5.541 4.851 -10.912 1.00 97.38 85 GLY A N 1
ATOM 678 C CA . GLY A 1 85 ? 4.488 5.345 -11.788 1.00 97.38 85 GLY A CA 1
ATOM 679 C C . GLY A 1 85 ? 4.875 5.315 -13.263 1.00 97.38 85 GLY A C 1
ATOM 680 O O . GLY A 1 85 ? 4.117 4.808 -14.075 1.00 97.38 85 GLY A O 1
ATOM 681 N N . ALA A 1 86 ? 6.081 5.751 -13.628 1.00 97.56 86 ALA A N 1
ATOM 682 C CA . ALA A 1 86 ? 6.574 5.680 -15.006 1.00 97.56 86 ALA A CA 1
ATOM 683 C C . ALA A 1 86 ? 6.720 4.232 -15.511 1.00 97.56 86 ALA A C 1
ATOM 685 O O . ALA A 1 86 ? 6.535 3.958 -16.695 1.00 97.56 86 ALA A O 1
ATOM 686 N N . MET A 1 87 ? 7.011 3.285 -14.613 1.00 97.12 87 MET A N 1
ATOM 687 C CA . MET A 1 87 ? 7.102 1.857 -14.930 1.00 97.12 87 MET A CA 1
ATOM 688 C C . MET A 1 87 ? 5.747 1.129 -14.897 1.00 97.12 87 MET A C 1
ATOM 690 O O . MET A 1 87 ? 5.730 -0.098 -15.023 1.00 97.12 87 MET A O 1
ATOM 694 N N . PHE A 1 88 ? 4.610 1.825 -14.751 1.00 96.94 88 PHE A N 1
ATOM 695 C CA . PHE A 1 88 ? 3.289 1.185 -14.659 1.00 96.94 88 PHE A CA 1
ATOM 696 C C . PHE A 1 88 ? 3.003 0.143 -15.766 1.00 96.94 88 PHE A C 1
ATOM 698 O O . PHE A 1 88 ? 2.480 -0.921 -15.419 1.00 96.94 88 PHE A O 1
ATOM 705 N N . PRO A 1 89 ? 3.388 0.333 -17.052 1.00 96.81 89 PRO A N 1
ATOM 706 C CA . PRO A 1 89 ? 3.101 -0.656 -18.092 1.00 96.81 89 PRO A CA 1
ATOM 707 C C . PRO A 1 89 ? 3.895 -1.948 -17.882 1.00 96.81 89 PRO A C 1
ATOM 709 O O . PRO A 1 89 ? 3.386 -3.035 -18.144 1.00 96.81 89 PRO A O 1
ATOM 712 N N . VAL A 1 90 ? 5.121 -1.841 -17.357 1.00 97.00 90 VAL A N 1
ATOM 713 C CA . VAL A 1 90 ? 5.976 -2.991 -17.031 1.00 97.00 90 VAL A CA 1
ATOM 714 C C . VAL A 1 90 ? 5.373 -3.785 -15.877 1.00 97.00 90 VAL A C 1
ATOM 716 O O . VAL A 1 90 ? 5.283 -5.007 -15.969 1.00 97.00 90 VAL A O 1
ATOM 719 N N . TYR A 1 91 ? 4.903 -3.113 -14.819 1.00 96.50 91 TYR A N 1
ATOM 720 C CA . TYR A 1 91 ? 4.216 -3.777 -13.705 1.00 96.50 91 TYR A CA 1
ATOM 721 C C . TYR A 1 91 ? 2.962 -4.524 -14.173 1.00 96.50 91 TYR A C 1
ATOM 723 O O . TYR A 1 91 ? 2.791 -5.698 -13.843 1.00 96.50 91 TYR A O 1
ATOM 731 N N . CYS A 1 92 ? 2.110 -3.871 -14.968 1.00 95.69 92 CYS A N 1
ATOM 732 C CA . CYS A 1 92 ? 0.896 -4.484 -15.507 1.00 95.69 92 CYS A CA 1
ATOM 733 C C . CYS A 1 92 ? 1.215 -5.658 -16.444 1.00 95.69 92 CYS A C 1
ATOM 735 O O . CYS A 1 92 ? 0.662 -6.743 -16.274 1.00 95.69 92 CYS A O 1
ATOM 737 N N . GLY A 1 93 ? 2.140 -5.475 -17.390 1.00 97.38 93 GLY A N 1
ATOM 738 C CA . GLY A 1 93 ? 2.550 -6.522 -18.326 1.00 97.38 93 GLY A CA 1
ATOM 739 C C . GLY A 1 93 ? 3.158 -7.735 -17.620 1.00 97.38 93 GLY A C 1
ATOM 740 O O . GLY A 1 93 ? 2.781 -8.869 -17.908 1.00 97.38 93 GLY A O 1
ATOM 741 N N . ALA A 1 94 ? 4.033 -7.512 -16.636 1.00 96.62 94 ALA A N 1
ATOM 742 C CA . ALA A 1 94 ? 4.620 -8.584 -15.838 1.00 96.62 94 ALA A CA 1
ATOM 743 C C . ALA A 1 94 ? 3.567 -9.336 -15.013 1.00 96.62 94 ALA A C 1
ATOM 745 O O . ALA A 1 94 ? 3.629 -10.559 -14.92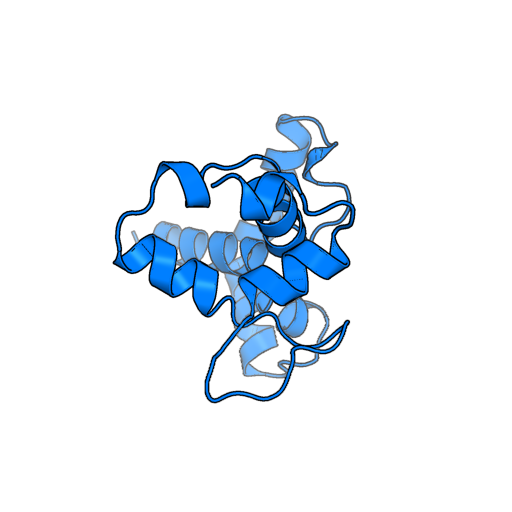7 1.00 96.62 94 ALA A O 1
ATOM 746 N N . PHE A 1 95 ? 2.589 -8.633 -14.433 1.00 95.56 95 PHE A N 1
ATOM 747 C CA . PHE A 1 95 ? 1.494 -9.265 -13.697 1.00 95.56 95 PHE A CA 1
ATOM 748 C C . PHE A 1 95 ? 0.613 -10.147 -14.592 1.00 95.56 95 PHE A C 1
ATOM 750 O O . PHE A 1 95 ? 0.220 -11.229 -14.160 1.00 95.56 95 PHE A O 1
ATOM 757 N N . LEU A 1 96 ? 0.339 -9.714 -15.827 1.00 96.56 96 LEU A N 1
ATOM 758 C CA . LEU A 1 96 ? -0.434 -10.489 -16.802 1.00 96.56 96 LEU A CA 1
ATOM 759 C C . LEU A 1 96 ? 0.338 -11.702 -17.336 1.00 96.56 96 LEU A C 1
ATOM 761 O O . LEU A 1 96 ? -0.249 -12.767 -17.498 1.00 96.56 96 LEU A O 1
ATOM 765 N N . ALA A 1 97 ? 1.639 -11.553 -17.600 1.00 97.06 97 ALA A N 1
ATOM 766 C CA . ALA A 1 97 ? 2.462 -12.625 -18.153 1.00 97.06 97 ALA A CA 1
ATOM 767 C C . ALA A 1 97 ? 2.866 -13.663 -17.094 1.00 97.06 97 ALA A C 1
ATOM 769 O O . ALA A 1 97 ? 2.664 -14.860 -17.281 1.00 97.06 97 ALA A O 1
ATOM 770 N N . VAL A 1 98 ? 3.456 -13.213 -15.979 1.00 95.69 98 VAL A N 1
ATOM 771 C CA . VAL A 1 98 ? 3.960 -14.073 -14.899 1.00 95.69 98 VAL A CA 1
ATOM 772 C C . VAL A 1 98 ? 3.717 -13.390 -13.543 1.00 95.69 98 VAL A C 1
ATOM 774 O O . VAL A 1 98 ? 4.576 -12.645 -13.050 1.00 95.69 98 VAL A O 1
ATOM 777 N N . PRO A 1 99 ? 2.585 -13.664 -12.868 1.00 92.31 99 PRO A N 1
ATOM 778 C CA . PRO A 1 99 ? 2.200 -12.985 -11.625 1.00 92.31 99 PRO A CA 1
ATOM 779 C C . PRO A 1 99 ? 3.090 -13.323 -10.415 1.00 92.31 99 PRO A C 1
ATOM 781 O O . PRO A 1 99 ? 2.923 -12.734 -9.343 1.00 92.31 99 PRO A O 1
ATOM 784 N N . THR A 1 100 ? 3.996 -14.294 -10.547 1.00 93.38 100 THR A N 1
ATOM 785 C CA . THR A 1 100 ? 4.998 -14.680 -9.537 1.00 93.38 100 THR A CA 1
ATOM 786 C C . THR A 1 100 ? 6.359 -14.014 -9.752 1.00 93.38 100 THR A C 1
ATOM 788 O O . THR A 1 100 ? 7.217 -14.111 -8.879 1.00 93.38 100 THR A O 1
ATOM 791 N N . SER A 1 101 ? 6.565 -13.318 -10.877 1.00 95.19 101 SER A N 1
ATOM 792 C CA . SER A 1 101 ? 7.781 -12.534 -11.130 1.00 95.19 101 SER A CA 1
ATOM 793 C C . SER A 1 101 ? 7.957 -11.418 -10.089 1.00 95.19 101 SER A C 1
ATOM 795 O O . SER A 1 101 ? 6.965 -10.995 -9.495 1.00 95.19 101 SER A O 1
ATOM 797 N N . PRO A 1 102 ? 9.169 -10.866 -9.882 1.00 93.81 102 PRO A N 1
ATOM 798 C CA . PRO A 1 102 ? 9.378 -9.779 -8.921 1.00 93.81 102 PRO A CA 1
ATOM 799 C C . PRO A 1 102 ? 8.448 -8.575 -9.140 1.00 93.81 102 PRO A C 1
ATOM 801 O O . PRO A 1 102 ? 7.842 -8.090 -8.187 1.00 93.81 102 PRO A O 1
ATOM 804 N N . PHE A 1 103 ? 8.262 -8.136 -10.391 1.00 94.00 103 PHE A N 1
ATOM 805 C CA . PHE A 1 103 ? 7.347 -7.038 -10.729 1.00 94.00 103 PHE A CA 1
ATOM 806 C C . PHE A 1 103 ? 5.870 -7.432 -10.563 1.00 94.00 103 PHE A C 1
ATOM 808 O O . PHE A 1 103 ? 5.093 -6.665 -9.993 1.00 94.00 103 PHE A O 1
ATOM 815 N N . GLY A 1 104 ? 5.479 -8.639 -10.990 1.00 94.12 104 GLY A N 1
ATOM 816 C CA . GLY A 1 104 ? 4.111 -9.138 -10.812 1.00 94.12 104 GLY A CA 1
ATOM 817 C C . GLY A 1 104 ? 3.733 -9.322 -9.336 1.00 94.12 104 GLY A C 1
ATOM 818 O O . GLY A 1 104 ? 2.649 -8.928 -8.909 1.00 94.12 104 GLY A O 1
ATOM 819 N N . ALA A 1 105 ? 4.646 -9.850 -8.522 1.00 94.06 105 ALA A N 1
ATOM 820 C CA . ALA A 1 105 ? 4.470 -9.999 -7.083 1.00 94.06 105 ALA A CA 1
ATOM 821 C C . ALA A 1 105 ? 4.455 -8.641 -6.365 1.00 94.06 105 ALA A C 1
ATOM 823 O O . ALA A 1 105 ? 3.651 -8.446 -5.452 1.00 94.06 105 ALA A O 1
ATOM 824 N N . ALA A 1 106 ? 5.280 -7.681 -6.799 1.00 94.31 106 ALA A N 1
ATOM 825 C CA . ALA A 1 106 ? 5.271 -6.321 -6.267 1.00 94.31 106 ALA A CA 1
ATOM 826 C C . ALA A 1 106 ? 3.928 -5.611 -6.509 1.00 94.31 106 ALA A C 1
ATOM 828 O O . ALA A 1 106 ? 3.444 -4.927 -5.610 1.00 94.31 106 ALA A O 1
ATOM 829 N N . LEU A 1 107 ? 3.268 -5.832 -7.655 1.00 95.00 107 LEU A N 1
ATOM 830 C CA . LEU A 1 107 ? 1.947 -5.251 -7.941 1.00 95.00 107 LEU A CA 1
ATOM 831 C C . LEU A 1 107 ? 0.835 -5.766 -7.005 1.00 95.00 107 LEU A C 1
ATOM 833 O O . LEU A 1 107 ? -0.199 -5.117 -6.851 1.00 95.00 107 LEU A O 1
ATOM 837 N N . LYS A 1 108 ? 1.038 -6.906 -6.332 1.00 92.56 108 LYS A N 1
ATOM 838 C CA . LYS A 1 108 ? 0.108 -7.409 -5.305 1.00 92.56 108 LYS A CA 1
ATOM 839 C C . LYS A 1 108 ? 0.192 -6.612 -3.997 1.00 92.56 108 LYS A C 1
ATOM 841 O O . LYS A 1 108 ? -0.707 -6.725 -3.168 1.00 92.56 108 LYS A O 1
ATOM 846 N N . LYS A 1 109 ? 1.248 -5.814 -3.797 1.00 93.56 109 LYS A N 1
ATOM 847 C CA . LYS A 1 109 ? 1.425 -4.972 -2.606 1.00 93.56 109 LYS A CA 1
ATOM 848 C C . LYS A 1 109 ? 0.570 -3.701 -2.729 1.00 93.56 109 LYS A C 1
ATOM 850 O O . LYS A 1 109 ? 0.568 -3.070 -3.788 1.00 93.56 109 LYS A O 1
ATOM 855 N N . PRO A 1 110 ? -0.139 -3.291 -1.663 1.00 93.56 110 PRO A N 1
ATOM 856 C CA . PRO A 1 110 ? -1.210 -2.297 -1.753 1.00 93.56 110 PRO A CA 1
ATOM 857 C C . PRO A 1 110 ? -0.731 -0.922 -2.233 1.00 93.56 110 PRO A C 1
ATOM 859 O O . PRO A 1 110 ? -1.331 -0.356 -3.145 1.00 93.56 110 PRO A O 1
ATOM 862 N N . PHE A 1 111 ? 0.381 -0.409 -1.700 1.00 95.31 111 PHE A N 1
ATOM 863 C CA . PHE A 1 111 ? 0.886 0.901 -2.113 1.00 95.31 111 PHE A CA 1
ATOM 864 C C . PHE A 1 111 ? 1.399 0.932 -3.560 1.00 95.31 111 PHE A C 1
ATOM 866 O O . PHE A 1 111 ? 1.134 1.887 -4.286 1.00 95.31 111 PHE A O 1
ATOM 873 N N . ILE A 1 112 ? 2.079 -0.129 -4.012 1.00 95.81 112 ILE A N 1
ATOM 874 C CA . ILE A 1 112 ? 2.531 -0.239 -5.409 1.00 95.81 112 ILE A CA 1
ATOM 875 C C . ILE A 1 112 ? 1.322 -0.271 -6.348 1.00 95.81 112 ILE A C 1
ATOM 877 O O . ILE A 1 112 ? 1.281 0.478 -7.324 1.00 95.81 112 ILE A O 1
ATOM 881 N N . LYS A 1 113 ? 0.303 -1.078 -6.018 1.00 95.94 113 LYS A N 1
ATOM 882 C CA . LYS A 1 113 ? -0.961 -1.143 -6.764 1.00 95.94 113 LYS A CA 1
ATOM 883 C C . LYS A 1 113 ? -1.639 0.221 -6.863 1.00 95.94 113 LYS A C 1
ATOM 885 O O . LYS A 1 113 ? -2.119 0.579 -7.934 1.00 95.94 113 LYS A O 1
ATOM 890 N N . PHE A 1 114 ? -1.657 0.980 -5.768 1.00 97.00 114 PHE A N 1
ATOM 891 C CA . PHE A 1 114 ? -2.217 2.328 -5.736 1.00 97.00 114 PHE A CA 1
ATOM 892 C C . PHE A 1 114 ? -1.501 3.279 -6.705 1.00 97.00 114 PHE A C 1
ATOM 894 O O . PHE A 1 114 ? -2.170 3.954 -7.490 1.00 97.00 114 PHE A O 1
ATOM 901 N N . ILE A 1 115 ? -0.161 3.303 -6.699 1.00 97.31 115 ILE A N 1
ATOM 902 C CA . ILE A 1 115 ? 0.622 4.148 -7.615 1.00 97.31 115 ILE A CA 1
ATOM 903 C C . ILE A 1 115 ? 0.352 3.749 -9.063 1.00 97.31 115 ILE A C 1
ATOM 905 O O . ILE A 1 115 ? -0.001 4.601 -9.868 1.00 97.31 115 ILE A O 1
ATOM 909 N N . VAL A 1 116 ? 0.470 2.458 -9.385 1.00 97.38 116 VAL A N 1
ATOM 910 C CA . VAL A 1 116 ? 0.290 1.942 -10.752 1.00 97.38 116 VAL A CA 1
ATOM 911 C C . VAL A 1 116 ? -1.106 2.265 -11.287 1.00 97.38 116 VAL A C 1
ATOM 913 O O . VAL A 1 116 ? -1.235 2.735 -12.416 1.00 97.38 116 VAL A O 1
ATOM 916 N N . HIS A 1 117 ? -2.146 2.078 -10.471 1.00 96.94 117 HIS A N 1
ATOM 917 C CA . HIS A 1 117 ? -3.514 2.428 -10.849 1.00 96.94 117 HIS A CA 1
ATOM 918 C C . HIS A 1 117 ? -3.679 3.936 -11.083 1.00 96.94 117 HIS A C 1
ATOM 920 O O . HIS A 1 117 ? -4.220 4.342 -12.109 1.00 96.94 117 HIS A O 1
ATOM 926 N N . SER A 1 118 ? -3.152 4.763 -10.175 1.00 97.69 118 SER A N 1
ATOM 927 C CA . SER A 1 118 ? -3.204 6.225 -10.299 1.00 97.69 118 SER A CA 1
ATOM 928 C C . SER A 1 118 ? -2.455 6.716 -11.541 1.00 97.69 118 SER A C 1
ATOM 930 O O . SER A 1 118 ? -2.974 7.541 -12.282 1.00 97.69 118 SER A O 1
ATOM 932 N N . SER A 1 119 ? -1.266 6.177 -11.823 1.00 97.31 119 SER A N 1
ATOM 933 C CA . SER A 1 119 ? -0.474 6.532 -13.006 1.00 97.31 119 SER A CA 1
ATOM 934 C C . SER A 1 119 ? -1.153 6.124 -14.309 1.00 97.31 119 SER A C 1
ATOM 936 O O . SER A 1 119 ? -1.161 6.914 -15.246 1.00 97.31 119 SER A O 1
ATOM 938 N N . SER A 1 120 ? -1.771 4.939 -14.362 1.00 96.19 120 SER A N 1
ATOM 939 C CA . SER A 1 120 ? -2.560 4.522 -15.527 1.00 96.19 120 SER A CA 1
ATOM 940 C C . SER A 1 120 ? -3.741 5.459 -15.777 1.00 96.19 120 SER A C 1
ATOM 942 O O . SER A 1 120 ? -4.059 5.726 -16.931 1.00 96.19 120 SER A O 1
ATOM 944 N N . TYR A 1 121 ? -4.387 5.951 -14.717 1.00 96.56 121 TYR A N 1
ATOM 945 C CA . TYR A 1 121 ? -5.467 6.926 -14.835 1.00 96.56 121 TYR A CA 1
ATOM 946 C C . TYR A 1 121 ? -4.949 8.289 -15.312 1.00 96.56 121 TYR A C 1
ATOM 948 O O . TYR A 1 121 ? -5.514 8.863 -16.234 1.00 96.56 121 TYR A O 1
ATOM 956 N N . CYS A 1 122 ? -3.830 8.773 -14.762 1.00 95.94 122 CYS A N 1
ATOM 957 C CA . CYS A 1 122 ? -3.190 10.005 -15.230 1.00 95.94 122 CYS A CA 1
ATOM 958 C C . CYS A 1 122 ? -2.727 9.929 -16.691 1.00 95.94 122 CYS A C 1
ATOM 960 O O . CYS A 1 122 ? -2.719 10.951 -17.354 1.00 95.94 122 CYS A O 1
ATOM 962 N N . PHE A 1 123 ? -2.310 8.754 -17.177 1.00 94.81 123 PHE A N 1
ATOM 963 C CA . PHE A 1 123 ? -1.938 8.553 -18.583 1.00 94.81 123 PHE A CA 1
ATOM 964 C C . PHE A 1 123 ? -3.154 8.513 -19.520 1.00 94.81 123 PHE A C 1
ATOM 966 O O . PHE A 1 123 ? -3.026 8.799 -20.704 1.00 94.81 123 PHE A O 1
ATOM 973 N N . PHE A 1 124 ? -4.314 8.093 -19.009 1.00 95.38 124 PHE A N 1
ATOM 974 C CA . PHE A 1 124 ? -5.556 8.033 -19.777 1.00 95.38 124 PHE A CA 1
ATOM 975 C C . PHE A 1 124 ? -6.176 9.418 -20.018 1.00 95.38 124 PHE A C 1
ATOM 977 O O . PHE A 1 124 ? -6.774 9.625 -21.073 1.00 95.38 124 PHE A O 1
ATOM 984 N N . LEU A 1 125 ? -6.072 10.319 -19.033 1.00 92.69 125 LEU A N 1
ATOM 985 C CA . LEU A 1 125 ? -6.532 11.710 -19.122 1.00 92.69 125 LEU A CA 1
ATOM 986 C C . LEU A 1 125 ? -5.677 12.537 -20.090 1.00 92.69 125 LEU A C 1
ATOM 988 O O . LEU A 1 125 ? -6.282 13.380 -20.788 1.00 92.69 125 LEU A O 1
#

Secondary structure (DSSP, 8-state):
-HHHHT--SHHHHHHHHT--TTSPPPPTTS----HHHHHHHHTT-HHHHT-HHHH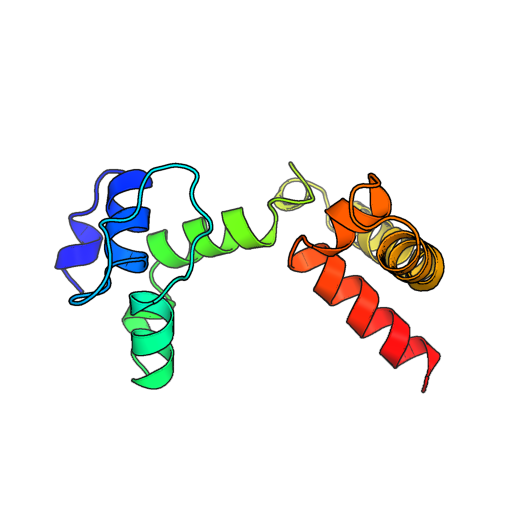HHHHHHHTTTSTTGGGS-HHHHHHHHHHHHHTHHHHHHHHHH-TTSHHHHHHTSHHHHHHHHHHHHHHH-

InterPro domains:
  IPR002153 Transient receptor potential channel, canonical [PTHR10117] (1-125)

Organism: Halocaridina rubra (NCBI:txid373956)

Foldseek 3Di:
DVVCVPDPDLVVVLQVQQDDPPDDRDDPPDDRPRVNVVVCVVVVVVVVCPDPSNVVNVVCQQCVLPPCLVVDDPVVNVVVLVVLLVCLVVLVVCLVPPCPPPSNVSCVRNNSVVSSVVSVVVVVD

pLDDT: mean 87.48, std 9.98, range [57.5, 97.69]

Sequence (125 aa):
MDLIEETRTSMELEIVLNYDPQGEPHKKGEIMHFALLKEAVNSNQKKFVAHANVQQLLGTVWYDGMPGFKRRGPVQQLLEVVKIGAMFPVYCGAFLAVPTSPFGAALKKPFIKFIVHSSSYCFFL

Radius of gyration: 17.21 Å; chains: 1; bounding box: 34×34×46 Å